Protein AF-M5BRN0-F1 (afdb_monomer)

Organism: Thanatephorus cucumeris (strain AG1-IB / isolate 7/3/14) (NCBI:txid1108050)

Foldseek 3Di:
DDDDPVDDDDDADQQDWDWDAPDAPPDPVHDQGAIEIEAHADQDLVDPNQKHKDKDKDDPVPDCCCVPPVQIWIKIKMWHWDQDPPRHIAIAIDIDTPDDNYDGSDFKYKYFYDPPDPHHYDHPPPDPWDWDWDADPVGTIIIITTHD

Solvent-accessible surface area (backbone atoms only — not comparable to full-atom values): 8895 Å² total; per-residue (Å²): 136,79,84,57,91,92,56,79,91,82,86,78,58,59,20,34,68,47,79,42,63,62,80,52,84,84,43,97,82,40,64,72,63,47,43,38,36,42,37,36,65,35,97,44,67,92,42,84,16,15,44,32,73,44,79,49,77,46,63,86,90,77,71,61,47,45,82,78,69,62,35,27,22,32,33,42,39,36,41,35,50,39,88,38,75,94,84,39,58,25,36,32,44,52,75,42,78,78,39,73,70,32,87,67,85,49,56,51,45,28,37,33,65,52,93,93,59,83,60,52,76,41,65,54,90,89,62,83,69,56,71,48,78,52,67,48,98,87,64,48,69,27,47,28,42,46,65,134

Secondary structure (DSSP, 8-state):
-PPPTT-------TTEEEEEEPPPSSSTTSS---EEEEEE--S-TTSTTSEEEEEEEE--SSSSHHHHH---EEEEEEEEEEE-GGG-EEEEEEEEEEEE-S--S-SEEEEEPPTT--PPEEPPTT----EEEEE-TTS-EEEEEE--

InterPro domains:
  IPR013780 Glycosyl hydrolase, all-beta [G3DSA:2.60.40.1180] (14-112)

Structure (mmCIF, N/CA/C/O backbone):
data_AF-M5BRN0-F1
#
_entry.id   AF-M5BRN0-F1
#
loop_
_atom_site.group_PDB
_atom_site.id
_atom_site.type_symbol
_atom_site.label_atom_id
_atom_site.label_alt_id
_atom_site.label_comp_id
_atom_site.label_asym_id
_atom_site.label_entity_id
_atom_site.label_seq_id
_atom_site.pdbx_PDB_ins_code
_atom_site.Cartn_x
_atom_site.Cartn_y
_atom_site.Cartn_z
_atom_site.occupancy
_atom_site.B_iso_or_equiv
_atom_site.auth_seq_id
_atom_site.auth_comp_id
_atom_site.auth_asym_id
_atom_site.auth_atom_id
_atom_site.pdbx_PDB_model_num
ATOM 1 N N . MET A 1 1 ? -7.736 -26.766 20.075 1.00 57.69 1 MET A N 1
ATOM 2 C CA . MET A 1 1 ? -7.808 -26.821 18.598 1.00 57.69 1 MET A CA 1
ATOM 3 C C . MET A 1 1 ? -6.402 -27.022 18.070 1.00 57.69 1 MET A C 1
ATOM 5 O O . MET A 1 1 ? -5.519 -26.277 18.470 1.00 57.69 1 MET A O 1
ATOM 9 N N . THR A 1 2 ? -6.181 -28.035 17.240 1.00 75.81 2 THR A N 1
ATOM 10 C CA . THR A 1 2 ? -4.911 -28.256 16.533 1.00 75.81 2 THR A CA 1
ATOM 11 C C . THR A 1 2 ? -4.750 -27.236 15.406 1.00 75.81 2 THR A C 1
ATOM 13 O O . THR A 1 2 ? -5.736 -26.827 14.790 1.00 75.81 2 THR A O 1
ATOM 16 N N . ALA A 1 3 ? -3.517 -26.795 15.146 1.00 76.50 3 ALA A N 1
ATOM 17 C CA . ALA A 1 3 ? -3.233 -25.931 14.004 1.00 76.50 3 ALA A CA 1
ATOM 18 C C . ALA A 1 3 ? -3.596 -26.681 12.706 1.00 76.50 3 ALA A C 1
ATOM 20 O O . ALA A 1 3 ? -3.167 -27.824 12.536 1.00 76.50 3 ALA A O 1
ATOM 21 N N . PRO A 1 4 ? -4.413 -26.102 11.811 1.00 84.19 4 PRO A N 1
ATOM 22 C CA . PRO A 1 4 ? -4.829 -26.811 10.613 1.00 84.19 4 PRO A CA 1
ATOM 23 C C . PRO A 1 4 ? -3.675 -26.903 9.619 1.00 84.19 4 PRO A C 1
ATOM 25 O O . PRO A 1 4 ? -3.014 -25.910 9.331 1.00 84.19 4 PRO A O 1
ATOM 28 N N . LEU A 1 5 ? -3.488 -28.099 9.058 1.00 87.62 5 LEU A N 1
ATOM 29 C CA . LEU A 1 5 ? -2.412 -28.417 8.111 1.00 87.62 5 LEU A CA 1
ATOM 30 C C . LEU A 1 5 ? -2.500 -27.628 6.793 1.00 87.62 5 LEU A C 1
ATOM 32 O O . LEU A 1 5 ? -1.536 -27.582 6.040 1.00 87.62 5 LEU A O 1
ATOM 36 N N . SER A 1 6 ? -3.646 -27.003 6.511 1.00 91.94 6 SER A N 1
ATOM 37 C CA . SER A 1 6 ? -3.884 -26.212 5.302 1.00 91.94 6 SER A CA 1
ATOM 38 C C . SER A 1 6 ? -3.341 -24.780 5.372 1.00 91.94 6 SER A C 1
ATOM 40 O O . SER A 1 6 ? -3.494 -24.036 4.405 1.00 91.94 6 SER A O 1
ATOM 42 N N . ARG A 1 7 ? -2.768 -24.349 6.505 1.00 85.44 7 ARG A N 1
ATOM 43 C CA . ARG A 1 7 ? -2.195 -23.004 6.651 1.00 85.44 7 ARG A CA 1
ATOM 44 C C . ARG A 1 7 ? -0.969 -23.001 7.546 1.00 85.44 7 ARG A C 1
ATOM 46 O O . ARG A 1 7 ? -0.946 -23.634 8.599 1.00 85.44 7 ARG A O 1
ATOM 53 N N . THR A 1 8 ? 0.000 -22.183 7.168 1.00 88.62 8 THR A N 1
ATOM 54 C CA . THR A 1 8 ? 1.148 -21.866 8.014 1.00 88.62 8 THR A CA 1
ATOM 55 C C . TH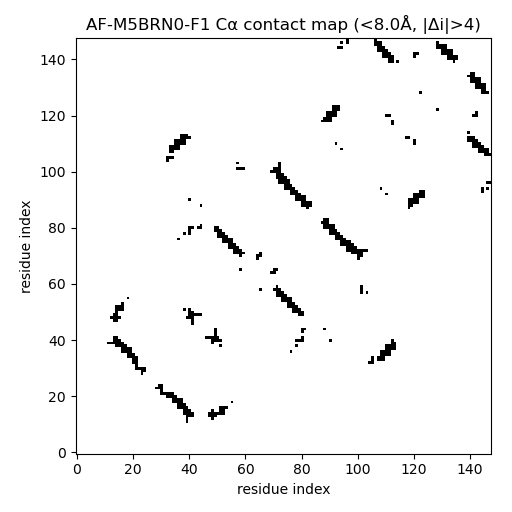R A 1 8 ? 0.816 -20.629 8.849 1.00 88.62 8 THR A C 1
ATOM 57 O O . THR A 1 8 ? 0.401 -19.618 8.281 1.00 88.62 8 THR A O 1
ATOM 60 N N . PRO A 1 9 ? 0.968 -20.663 10.185 1.00 88.44 9 PRO A N 1
ATOM 61 C CA . PRO A 1 9 ? 0.851 -19.461 11.002 1.00 88.44 9 PRO A CA 1
ATOM 62 C C . PRO A 1 9 ? 1.847 -18.393 10.537 1.00 88.44 9 PRO A C 1
ATOM 64 O O . PRO A 1 9 ? 3.034 -18.666 10.382 1.00 88.44 9 PRO A O 1
ATOM 67 N N . THR A 1 10 ? 1.374 -17.174 10.302 1.00 90.31 10 THR A N 1
ATOM 68 C CA . THR A 1 10 ? 2.209 -16.030 9.913 1.00 90.31 10 THR A CA 1
ATOM 69 C C . THR A 1 10 ? 1.724 -14.805 10.667 1.00 90.31 10 THR A C 1
ATOM 71 O O . THR A 1 10 ? 0.520 -14.597 10.811 1.00 90.31 10 THR A O 1
ATOM 74 N N . LEU A 1 11 ? 2.666 -14.020 11.183 1.00 91.62 11 LEU A N 1
ATOM 75 C CA . LEU A 1 11 ? 2.391 -12.814 11.952 1.00 91.62 11 LEU A CA 1
ATOM 76 C C . LEU A 1 11 ? 2.926 -11.607 11.190 1.00 91.62 11 LEU A C 1
ATOM 78 O O . LEU A 1 11 ? 4.026 -11.652 10.642 1.00 91.62 11 LEU A O 1
ATOM 82 N N . VAL A 1 12 ? 2.157 -10.524 11.195 1.00 92.31 12 VAL A N 1
ATOM 83 C CA . VAL A 1 12 ? 2.590 -9.221 10.690 1.00 92.31 12 VAL A CA 1
ATOM 84 C C . VAL A 1 12 ? 2.798 -8.311 11.889 1.00 92.31 12 VAL A C 1
ATOM 86 O O . VAL A 1 12 ? 1.972 -8.278 12.802 1.00 92.31 12 VAL A O 1
ATOM 89 N N . ARG A 1 13 ? 3.919 -7.589 11.913 1.00 92.50 13 ARG A N 1
ATOM 90 C CA . ARG A 1 13 ? 4.190 -6.609 12.970 1.00 92.50 13 ARG A CA 1
ATOM 91 C C . ARG A 1 13 ? 3.161 -5.472 12.930 1.00 92.50 13 ARG A C 1
ATOM 93 O O . ARG A 1 13 ? 2.750 -5.056 11.847 1.00 92.50 13 ARG A O 1
ATOM 100 N N . ALA A 1 14 ? 2.817 -4.915 14.091 1.00 92.62 14 ALA A N 1
ATOM 101 C CA . ALA A 1 14 ? 2.119 -3.630 14.150 1.00 92.62 14 ALA A CA 1
ATOM 102 C C . ALA A 1 14 ? 2.966 -2.545 13.458 1.00 92.62 14 ALA A C 1
ATOM 104 O O . ALA A 1 14 ? 4.197 -2.577 13.544 1.00 92.62 14 ALA A O 1
ATOM 105 N N . GLY A 1 15 ? 2.332 -1.620 12.738 1.00 95.38 15 GLY A N 1
ATOM 106 C CA . GLY A 1 15 ? 3.052 -0.689 11.856 1.00 95.38 15 GLY A CA 1
ATOM 107 C C . GLY A 1 15 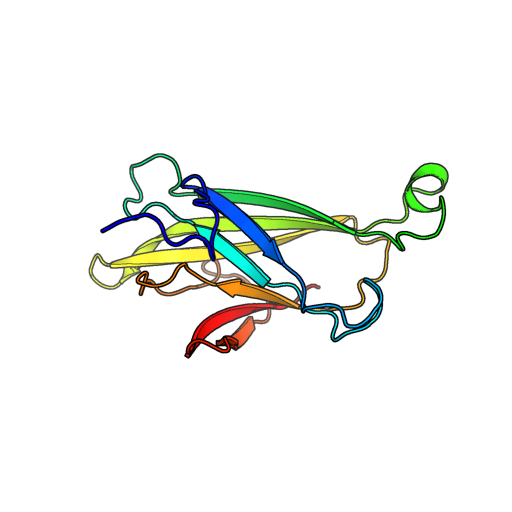? 3.384 -1.278 10.477 1.00 95.38 15 GLY A C 1
ATOM 108 O O . GLY A 1 15 ? 3.999 -0.617 9.646 1.00 95.38 15 GLY A O 1
ATOM 109 N N . GLY A 1 16 ? 3.048 -2.550 10.235 1.00 96.50 16 GLY A N 1
ATOM 110 C CA . GLY A 1 16 ? 3.366 -3.247 8.994 1.00 96.50 16 GLY A CA 1
ATOM 111 C C . GLY A 1 16 ? 2.504 -2.797 7.817 1.00 96.50 16 GLY A C 1
ATOM 112 O O . GLY A 1 16 ? 1.333 -2.460 7.983 1.00 96.50 16 GLY A O 1
ATOM 113 N N . ILE A 1 17 ? 3.083 -2.851 6.619 1.00 98.12 17 ILE A N 1
ATOM 114 C CA . ILE A 1 17 ? 2.384 -2.693 5.344 1.00 98.12 17 ILE A CA 1
ATOM 115 C C . ILE A 1 17 ? 2.801 -3.863 4.454 1.00 98.12 17 ILE A C 1
ATOM 117 O O . ILE A 1 17 ? 3.992 -4.154 4.338 1.00 98.12 17 ILE A O 1
ATOM 121 N N . LEU A 1 18 ? 1.827 -4.537 3.847 1.00 97.12 18 LEU A N 1
ATOM 122 C CA . LEU A 1 18 ? 2.036 -5.551 2.819 1.00 97.12 18 LEU A CA 1
ATOM 123 C C . LEU A 1 18 ? 1.376 -5.070 1.532 1.00 97.12 18 LEU A C 1
ATOM 125 O O . LEU A 1 18 ? 0.156 -4.928 1.478 1.00 97.12 18 LEU A O 1
ATOM 129 N N . VAL A 1 19 ? 2.180 -4.816 0.505 1.00 96.56 19 VAL A N 1
ATOM 130 C CA . VAL A 1 19 ? 1.680 -4.428 -0.814 1.00 96.56 19 VAL A CA 1
ATOM 131 C C . VAL A 1 19 ? 1.544 -5.681 -1.665 1.00 96.56 19 VAL A C 1
ATOM 133 O O . VAL A 1 19 ? 2.526 -6.381 -1.898 1.00 96.56 19 VAL A O 1
ATOM 136 N N . LEU A 1 20 ? 0.322 -5.976 -2.096 1.00 93.31 20 LEU A N 1
ATOM 137 C CA . LEU A 1 20 ? -0.009 -7.151 -2.894 1.00 93.31 20 LEU A CA 1
ATOM 138 C C . LEU A 1 20 ? -0.598 -6.734 -4.242 1.00 93.31 20 LEU A C 1
ATOM 140 O O . LEU A 1 20 ? -1.275 -5.709 -4.356 1.00 93.31 20 LEU A O 1
ATOM 144 N N . SER A 1 21 ? -0.352 -7.553 -5.257 1.00 88.50 21 SER A N 1
ATOM 145 C CA . SER A 1 21 ? -1.002 -7.476 -6.562 1.00 88.50 21 SER A CA 1
ATOM 146 C C . SER A 1 21 ? -2.133 -8.499 -6.670 1.00 88.50 21 SER A C 1
ATOM 148 O O . SER A 1 21 ? -2.299 -9.376 -5.816 1.00 88.50 21 SER A O 1
ATOM 150 N N . ASN A 1 22 ? -2.919 -8.393 -7.741 1.00 81.50 22 ASN A N 1
ATOM 151 C CA . ASN A 1 22 ? -3.846 -9.454 -8.114 1.00 81.50 22 ASN A CA 1
ATOM 152 C C . ASN A 1 22 ? -3.091 -10.762 -8.383 1.00 81.50 22 ASN A C 1
ATOM 154 O O . ASN A 1 22 ? -1.920 -10.758 -8.768 1.00 81.50 22 ASN A O 1
ATOM 158 N N . LYS A 1 23 ? -3.786 -11.888 -8.192 1.00 80.12 23 LYS A N 1
ATOM 159 C CA . LYS A 1 23 ? -3.239 -13.203 -8.530 1.00 80.12 23 LYS A CA 1
ATOM 160 C C . LYS A 1 23 ? -2.915 -13.248 -10.019 1.00 80.12 23 LYS A C 1
ATOM 162 O O . LYS A 1 23 ? -3.780 -12.989 -10.851 1.00 80.12 23 LYS A O 1
ATOM 167 N N . CYS A 1 24 ? -1.685 -13.626 -10.318 1.00 76.38 24 CYS A N 1
ATOM 168 C CA . CYS A 1 24 ? -1.233 -13.886 -11.672 1.00 76.38 24 CYS A CA 1
ATOM 169 C C . CYS A 1 24 ? -1.786 -15.229 -12.158 1.00 76.38 24 CYS A C 1
ATOM 171 O O . CYS A 1 24 ? -1.857 -16.181 -11.375 1.00 76.38 24 CYS A O 1
ATOM 173 N N . ALA A 1 25 ? -2.158 -15.309 -13.436 1.00 75.19 25 ALA A N 1
ATOM 174 C CA . ALA A 1 25 ? -2.544 -16.577 -14.056 1.00 75.19 25 ALA A CA 1
ATOM 175 C C . ALA A 1 25 ? -1.307 -17.414 -14.417 1.00 75.19 25 ALA A C 1
ATOM 177 O O . ALA A 1 25 ? -1.209 -18.569 -14.007 1.00 75.19 25 ALA A O 1
ATOM 178 N N . GLU A 1 26 ? -0.350 -16.811 -15.128 1.00 77.44 26 GLU A N 1
ATOM 179 C CA . GLU A 1 26 ? 0.878 -17.479 -15.578 1.00 77.44 26 GLU A CA 1
ATOM 180 C C . GLU A 1 26 ? 2.129 -16.675 -15.206 1.00 77.44 26 GLU A C 1
ATOM 182 O O . GLU A 1 26 ? 3.041 -17.213 -14.577 1.00 77.44 26 GLU A O 1
ATOM 187 N N . THR A 1 27 ? 2.161 -15.376 -15.518 1.00 73.12 27 THR A N 1
ATOM 188 C CA . THR A 1 27 ? 3.288 -14.486 -15.205 1.00 73.12 27 THR A CA 1
ATOM 189 C C . THR A 1 27 ? 2.858 -13.247 -14.422 1.00 73.12 27 THR A C 1
ATOM 191 O O . THR A 1 27 ? 1.688 -12.875 -14.398 1.00 73.12 27 THR A O 1
ATOM 194 N N . VAL A 1 28 ? 3.826 -12.553 -13.813 1.00 68.00 28 VAL A N 1
ATOM 195 C CA . VAL A 1 28 ? 3.600 -11.273 -13.107 1.00 68.00 28 VAL A CA 1
ATOM 196 C C . VAL A 1 28 ? 3.058 -10.153 -14.001 1.00 68.00 28 VAL A C 1
ATOM 198 O O . VAL A 1 28 ? 2.586 -9.140 -13.491 1.00 68.00 28 VAL A O 1
ATOM 201 N N . TYR A 1 29 ? 3.105 -10.346 -15.320 1.00 68.69 29 TYR A N 1
ATOM 202 C CA . TYR A 1 29 ? 2.566 -9.427 -16.318 1.00 68.69 29 TYR A CA 1
ATOM 203 C C . TYR A 1 29 ? 1.128 -9.772 -16.727 1.00 68.69 29 TYR A C 1
ATOM 205 O O . TYR A 1 29 ? 0.489 -8.978 -17.414 1.00 68.69 29 TYR A O 1
ATOM 213 N N . ASP A 1 30 ? 0.609 -10.921 -16.286 1.00 64.94 30 ASP A N 1
ATOM 214 C CA . ASP A 1 30 ? -0.715 -11.411 -16.653 1.00 64.94 30 ASP A CA 1
ATOM 215 C C . ASP A 1 30 ? -1.709 -11.114 -15.527 1.00 64.94 30 ASP A C 1
ATOM 217 O O . ASP A 1 30 ? -1.746 -11.794 -14.498 1.00 64.94 30 ASP A O 1
ATOM 221 N N . GLY A 1 31 ? -2.526 -10.077 -15.715 1.00 61.59 31 GLY A N 1
ATOM 222 C CA . GLY A 1 31 ? -3.604 -9.709 -14.798 1.00 61.59 31 GLY A CA 1
ATOM 223 C C . GLY A 1 31 ? -3.917 -8.216 -14.809 1.00 61.59 31 GLY A C 1
ATOM 224 O O . GLY A 1 31 ? -3.195 -7.412 -15.394 1.00 61.59 31 GLY A O 1
ATOM 225 N N . GLU A 1 32 ? -5.001 -7.828 -14.136 1.00 70.25 32 GLU A N 1
ATOM 226 C CA . GLU A 1 32 ? -5.251 -6.414 -13.855 1.00 70.25 32 GLU A CA 1
ATOM 227 C C . GLU A 1 32 ? -4.129 -5.864 -12.974 1.00 70.25 32 GLU A C 1
ATOM 229 O O . GLU A 1 32 ? -3.891 -6.356 -11.863 1.00 70.25 32 GLU A O 1
ATOM 234 N N . ALA A 1 33 ? -3.478 -4.807 -13.450 1.00 81.75 33 ALA A N 1
ATOM 235 C CA . ALA A 1 33 ? -2.486 -4.060 -12.703 1.00 81.75 33 ALA A CA 1
ATOM 236 C C . ALA A 1 33 ? -3.175 -3.317 -11.546 1.00 81.75 33 ALA A C 1
ATOM 238 O O . ALA A 1 33 ? -3.635 -2.190 -11.669 1.00 81.75 33 ALA A O 1
ATOM 239 N N . THR A 1 34 ? -3.307 -3.990 -10.407 1.00 87.75 34 THR A N 1
ATOM 240 C CA . THR A 1 34 ? -3.782 -3.396 -9.154 1.00 87.75 34 THR A CA 1
ATOM 241 C C . THR A 1 34 ? -2.701 -3.547 -8.094 1.00 87.75 34 THR A C 1
ATOM 243 O O . THR A 1 34 ? -1.968 -4.542 -8.070 1.00 87.75 34 THR A O 1
ATOM 246 N N . ARG A 1 35 ? -2.617 -2.565 -7.194 1.00 95.00 35 ARG A N 1
ATOM 247 C CA . ARG A 1 35 ? -1.851 -2.654 -5.951 1.00 95.00 35 ARG A CA 1
ATOM 248 C C . ARG A 1 35 ? -2.769 -2.411 -4.763 1.00 95.00 35 ARG A C 1
ATOM 250 O O . ARG A 1 35 ? -3.496 -1.416 -4.722 1.00 95.00 35 ARG A O 1
ATOM 257 N N . VAL A 1 36 ? -2.729 -3.331 -3.806 1.00 96.94 36 VAL A N 1
ATOM 258 C CA . VAL A 1 36 ? -3.461 -3.249 -2.543 1.00 96.94 36 VAL A CA 1
ATOM 259 C C . VAL A 1 36 ? -2.458 -3.259 -1.393 1.00 96.94 36 VAL A C 1
ATOM 261 O O . VAL A 1 36 ? -1.767 -4.247 -1.163 1.00 96.94 36 VAL A O 1
ATOM 264 N N . ALA A 1 37 ? -2.377 -2.153 -0.665 1.00 98.19 37 ALA A N 1
ATOM 265 C CA . ALA A 1 37 ? -1.633 -1.999 0.570 1.00 98.19 37 ALA A CA 1
ATOM 266 C C . ALA A 1 37 ? -2.489 -2.451 1.761 1.00 98.19 37 ALA A C 1
ATOM 268 O O . ALA A 1 37 ? -3.355 -1.729 2.261 1.00 98.19 37 ALA A O 1
ATOM 269 N N . HIS A 1 38 ? -2.224 -3.665 2.231 1.00 98.12 38 HIS A N 1
ATOM 270 C CA . HIS A 1 38 ? -2.725 -4.158 3.505 1.00 98.12 38 HIS A CA 1
ATOM 271 C C . HIS A 1 38 ? -1.919 -3.510 4.624 1.00 98.12 38 HIS A C 1
ATOM 273 O O . HIS A 1 38 ? -0.734 -3.803 4.786 1.00 98.12 38 HIS A O 1
ATOM 279 N N . ILE A 1 39 ? -2.549 -2.628 5.390 1.00 98.06 39 ILE A N 1
ATOM 280 C CA . ILE A 1 39 ? -1.895 -1.906 6.483 1.00 98.0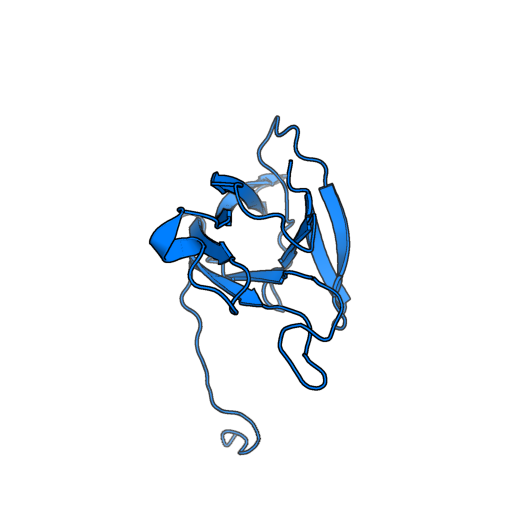6 39 ILE A CA 1
ATOM 281 C C . ILE A 1 39 ? -2.305 -2.502 7.826 1.00 98.06 39 ILE A C 1
ATOM 283 O O . ILE A 1 39 ? -3.445 -2.921 7.990 1.00 98.06 39 ILE A O 1
ATOM 287 N N . PHE A 1 40 ? -1.386 -2.535 8.791 1.00 96.88 40 PHE A N 1
ATOM 288 C CA . PHE A 1 40 ? -1.591 -3.145 10.110 1.00 96.88 40 PHE A CA 1
ATOM 289 C C . PHE A 1 40 ? -1.330 -2.131 11.239 1.00 96.88 40 PHE A C 1
ATOM 291 O O . PHE A 1 40 ? -0.357 -2.272 11.990 1.00 96.88 40 PHE A O 1
ATOM 298 N N . PRO A 1 41 ? -2.165 -1.080 11.355 1.00 95.75 41 PRO A N 1
ATOM 299 C CA . PRO A 1 41 ? -2.046 -0.091 12.417 1.00 95.75 41 PRO A CA 1
ATOM 300 C C . PRO A 1 41 ? -2.311 -0.704 13.790 1.00 95.75 41 PRO A C 1
ATOM 302 O O . PRO A 1 41 ? -3.281 -1.440 13.977 1.00 95.75 41 PRO A O 1
ATOM 305 N N . SER A 1 42 ? -1.505 -0.330 14.784 1.00 91.31 42 SER A N 1
ATOM 306 C CA . SER A 1 42 ? -1.820 -0.612 16.186 1.00 91.31 42 SER A CA 1
ATOM 307 C C . SER A 1 42 ? -3.194 -0.038 16.541 1.00 91.31 42 SER A C 1
ATOM 309 O O . SER A 1 42 ? -3.578 1.024 16.050 1.00 91.31 42 SER A O 1
ATOM 311 N N . LEU A 1 43 ? -3.942 -0.727 17.404 1.00 82.00 43 LEU A N 1
ATOM 312 C CA . LEU A 1 43 ? -5.241 -0.262 17.910 1.00 82.00 43 LEU A CA 1
ATOM 313 C C . LEU A 1 43 ? -5.111 0.927 18.876 1.00 82.00 43 LEU A C 1
ATOM 315 O O . LEU A 1 43 ? -6.116 1.521 19.251 1.00 82.00 43 LEU A O 1
ATOM 319 N N . ASN A 1 44 ? -3.891 1.254 19.308 1.00 76.81 44 ASN A N 1
ATOM 320 C CA . ASN A 1 44 ? -3.618 2.384 20.183 1.00 76.81 44 ASN A CA 1
ATOM 321 C C . ASN A 1 44 ? -2.623 3.350 19.519 1.00 76.81 44 ASN A C 1
ATOM 323 O O . ASN A 1 44 ? -1.485 2.971 19.231 1.00 76.81 44 ASN A O 1
ATOM 327 N N . SER A 1 45 ? -3.044 4.604 19.331 1.00 75.12 45 SER A N 1
ATOM 328 C CA . SER A 1 45 ? -2.239 5.702 18.784 1.00 75.12 45 SER A CA 1
ATOM 329 C C . SER A 1 45 ? -1.006 6.056 19.620 1.00 75.12 45 SER A C 1
ATOM 331 O O . SER A 1 45 ? -0.088 6.679 19.105 1.00 75.12 45 SER A O 1
ATOM 333 N N . GLU A 1 46 ? -0.963 5.663 20.893 1.00 76.19 46 GLU A N 1
ATOM 334 C CA . GLU A 1 46 ? 0.147 5.935 21.819 1.00 76.19 46 GLU A CA 1
ATOM 335 C C . GLU A 1 46 ? 1.177 4.795 21.878 1.00 76.19 46 GLU A C 1
ATOM 337 O O . GLU A 1 46 ? 2.070 4.788 22.723 1.00 76.19 46 GLU A O 1
ATOM 342 N N . THR A 1 47 ? 1.050 3.794 21.004 1.00 75.56 47 THR A N 1
ATOM 343 C CA . THR A 1 47 ? 1.929 2.618 20.991 1.00 75.56 47 THR A CA 1
ATOM 344 C C . THR A 1 47 ? 2.689 2.487 19.680 1.00 75.56 47 THR A C 1
ATOM 346 O O . THR A 1 47 ? 2.267 2.989 18.637 1.00 75.56 47 THR A O 1
ATOM 349 N N . ASN A 1 48 ? 3.805 1.754 19.720 1.00 76.69 48 ASN A N 1
ATOM 350 C CA . ASN A 1 48 ? 4.547 1.389 18.516 1.00 76.69 48 ASN A CA 1
ATOM 351 C C . ASN A 1 48 ? 3.615 0.732 17.483 1.00 76.69 48 ASN A C 1
ATOM 353 O O . ASN A 1 48 ? 2.843 -0.172 17.807 1.00 76.69 48 ASN A O 1
ATOM 357 N N . GLY A 1 49 ? 3.712 1.185 16.232 1.00 83.25 49 GLY A N 1
ATOM 358 C CA . GLY A 1 49 ? 2.850 0.738 15.136 1.00 83.25 49 GLY A CA 1
ATOM 359 C C . GLY A 1 49 ? 1.601 1.594 14.913 1.00 83.25 49 GLY A C 1
ATOM 360 O O . GLY A 1 49 ? 0.758 1.216 14.101 1.00 83.25 49 GLY A O 1
ATOM 361 N N . ALA A 1 50 ? 1.475 2.736 15.598 1.00 91.56 50 ALA A N 1
ATOM 362 C CA . ALA A 1 50 ? 0.514 3.783 15.247 1.00 91.56 50 ALA A CA 1
ATOM 363 C C . ALA A 1 50 ? 0.816 4.437 13.885 1.00 91.56 50 ALA A C 1
ATOM 365 O O . ALA A 1 50 ? -0.057 5.063 13.301 1.00 91.56 50 ALA A O 1
ATOM 366 N N . GLU A 1 51 ? 2.017 4.262 13.346 1.00 95.25 51 GLU A N 1
ATOM 367 C CA . GLU A 1 51 ? 2.403 4.692 12.005 1.00 95.25 51 GLU A CA 1
ATOM 368 C C . GLU A 1 51 ? 3.155 3.575 11.277 1.00 95.25 51 GLU A C 1
ATOM 370 O O . GLU A 1 51 ? 3.675 2.640 11.900 1.00 95.25 51 GLU A O 1
ATOM 375 N N . GLY A 1 52 ? 3.204 3.674 9.953 1.00 96.56 52 GLY A N 1
ATOM 376 C CA . GLY A 1 52 ? 3.954 2.765 9.098 1.00 96.56 52 GLY A CA 1
ATOM 377 C C . GLY A 1 52 ? 4.279 3.406 7.756 1.00 96.56 52 GLY A C 1
ATOM 378 O O . GLY A 1 52 ? 3.498 4.206 7.245 1.00 96.56 52 GLY A O 1
ATOM 379 N N . SER A 1 53 ? 5.426 3.038 7.186 1.00 97.56 53 SER A N 1
ATOM 380 C CA . SER A 1 53 ? 5.845 3.428 5.836 1.00 97.56 53 SER A CA 1
ATOM 381 C C . SER A 1 53 ? 6.427 2.221 5.096 1.00 97.56 53 SER A C 1
ATOM 383 O O . SER A 1 53 ? 7.025 1.328 5.710 1.00 97.56 53 SER A O 1
ATOM 385 N N . PHE A 1 54 ? 6.218 2.179 3.783 1.00 98.31 54 PHE A N 1
ATOM 386 C CA . PHE A 1 54 ? 6.727 1.162 2.876 1.00 98.31 54 PHE A CA 1
ATOM 387 C C . PHE A 1 54 ? 7.116 1.793 1.542 1.00 98.31 54 PHE A C 1
ATOM 389 O O . PHE A 1 54 ? 6.311 2.480 0.913 1.00 98.31 54 PHE A O 1
ATOM 396 N N . LYS A 1 55 ? 8.341 1.511 1.097 1.00 98.25 55 LYS A N 1
ATOM 397 C CA . LYS A 1 55 ? 8.843 1.919 -0.214 1.00 98.25 55 LYS A CA 1
ATOM 398 C C . LYS A 1 55 ? 8.550 0.832 -1.238 1.00 98.25 55 LYS A C 1
ATOM 400 O O . LYS A 1 55 ? 9.080 -0.272 -1.129 1.00 98.25 55 LYS A O 1
ATOM 405 N N . LEU A 1 56 ? 7.702 1.149 -2.208 1.00 97.25 56 LEU A N 1
ATOM 406 C CA . LEU A 1 56 ? 7.437 0.307 -3.367 1.00 97.25 56 LEU A CA 1
ATOM 407 C C . LEU A 1 56 ? 8.302 0.793 -4.528 1.00 97.25 56 LEU A C 1
ATOM 409 O O . LEU A 1 56 ? 8.182 1.944 -4.933 1.00 97.25 56 LEU A O 1
ATOM 413 N N . VAL A 1 57 ? 9.154 -0.085 -5.045 1.00 96.69 57 VAL A N 1
ATOM 414 C CA . VAL A 1 57 ? 10.005 0.179 -6.209 1.00 96.69 57 VAL A CA 1
ATOM 415 C C . VAL A 1 57 ? 9.517 -0.693 -7.356 1.00 96.69 57 VAL A C 1
ATOM 417 O O . VAL A 1 57 ? 9.357 -1.899 -7.177 1.00 96.69 57 VAL A O 1
ATOM 420 N N . GLU A 1 58 ? 9.263 -0.079 -8.506 1.00 94.81 58 GLU A N 1
ATOM 421 C CA . GLU A 1 58 ? 8.753 -0.738 -9.708 1.00 94.81 58 GLU A CA 1
ATOM 422 C C . GLU A 1 58 ? 9.618 -0.349 -10.912 1.00 94.81 58 GLU A C 1
ATOM 424 O O . GLU A 1 58 ? 9.903 0.830 -11.139 1.00 94.81 58 GLU A O 1
ATOM 429 N N . ASP A 1 59 ? 10.005 -1.349 -11.693 1.00 94.44 59 ASP A N 1
ATOM 430 C CA . ASP A 1 59 ? 10.659 -1.227 -12.992 1.00 94.44 59 ASP A CA 1
ATOM 431 C C . ASP A 1 59 ? 9.980 -2.188 -13.989 1.00 94.44 59 ASP A C 1
ATOM 433 O O . ASP A 1 59 ? 8.879 -2.694 -13.742 1.00 94.44 59 ASP A O 1
ATOM 437 N N . ASP A 1 60 ? 10.587 -2.422 -15.150 1.00 91.00 60 ASP A N 1
ATOM 438 C CA . ASP A 1 60 ? 10.018 -3.338 -16.141 1.00 91.00 60 ASP A CA 1
ATOM 439 C C . ASP A 1 60 ? 10.201 -4.831 -15.788 1.00 91.00 60 ASP A C 1
ATOM 441 O O . ASP A 1 60 ? 9.547 -5.695 -16.388 1.00 91.00 60 ASP A O 1
ATOM 445 N N . GLY A 1 61 ? 11.069 -5.152 -14.821 1.00 89.81 61 GLY A N 1
ATOM 446 C CA . GLY A 1 61 ? 11.466 -6.502 -14.425 1.00 89.81 61 GLY A CA 1
ATOM 447 C C . GLY A 1 61 ? 12.117 -7.342 -15.533 1.00 89.81 61 GLY A C 1
ATOM 448 O O . GLY A 1 61 ? 12.208 -8.562 -15.391 1.00 89.81 61 GLY A O 1
ATOM 449 N N . LYS A 1 62 ? 12.515 -6.735 -16.659 1.00 90.31 62 LYS A N 1
ATOM 450 C CA . LYS A 1 62 ? 12.974 -7.431 -17.878 1.00 90.31 62 LYS A CA 1
ATOM 451 C C . LYS A 1 62 ? 14.323 -6.940 -18.375 1.00 90.31 62 LYS A C 1
ATOM 453 O O . LYS A 1 62 ? 15.059 -7.728 -18.969 1.00 90.31 62 LYS A O 1
ATOM 458 N N . THR A 1 63 ? 14.627 -5.660 -18.201 1.00 92.62 63 THR A N 1
ATOM 459 C CA . THR A 1 63 ? 15.831 -5.033 -18.746 1.00 92.62 63 THR A CA 1
ATOM 460 C C . THR A 1 63 ? 16.727 -4.478 -17.639 1.00 92.62 63 THR A C 1
ATOM 462 O O . THR A 1 63 ? 16.387 -4.497 -16.459 1.00 92.62 63 THR A O 1
ATOM 465 N N . ASN A 1 64 ? 17.902 -3.974 -18.024 1.00 93.69 64 ASN A N 1
ATOM 466 C CA . ASN A 1 64 ? 18.831 -3.308 -17.110 1.00 93.69 64 ASN A CA 1
ATOM 467 C C . ASN A 1 64 ? 18.603 -1.788 -17.026 1.00 93.69 64 ASN A C 1
ATOM 469 O O . ASN A 1 64 ? 19.455 -1.082 -16.488 1.00 93.69 64 ASN A O 1
ATOM 473 N N . GLU A 1 65 ? 17.501 -1.246 -17.558 1.00 94.75 65 GLU A N 1
ATOM 474 C CA . GLU A 1 65 ? 17.307 0.210 -17.611 1.00 94.75 65 GLU A CA 1
ATOM 475 C C . GLU A 1 65 ? 17.271 0.869 -16.226 1.00 94.75 65 GLU A C 1
ATOM 477 O O . GLU A 1 65 ? 17.777 1.983 -16.071 1.00 94.75 65 GLU A O 1
ATOM 482 N N . HIS A 1 66 ? 16.782 0.171 -15.198 1.00 92.75 66 HIS A N 1
ATOM 483 C CA . HIS A 1 66 ? 16.907 0.619 -13.810 1.00 92.75 66 HIS A CA 1
ATOM 484 C C . HIS A 1 66 ? 18.379 0.850 -13.417 1.00 92.75 66 HIS A C 1
ATOM 486 O O . HIS A 1 66 ? 18.726 1.924 -12.928 1.00 92.75 66 HIS A O 1
ATOM 492 N N . ALA A 1 67 ? 19.261 -0.121 -13.672 1.00 92.00 67 ALA A N 1
ATOM 493 C CA . ALA A 1 67 ? 20.663 -0.057 -13.258 1.00 92.00 67 ALA A CA 1
ATOM 494 C C . ALA A 1 67 ? 21.507 0.888 -14.129 1.00 92.00 67 ALA A C 1
ATOM 496 O O . ALA A 1 67 ? 22.389 1.577 -13.621 1.00 92.00 67 ALA A O 1
ATOM 497 N N . GLU A 1 68 ? 21.255 0.916 -15.438 1.00 94.81 68 GLU A N 1
ATOM 498 C CA . GLU A 1 68 ? 22.068 1.669 -16.400 1.00 94.81 68 GLU A CA 1
ATOM 499 C C . GLU A 1 68 ? 21.603 3.118 -16.565 1.00 94.81 68 GLU A C 1
ATOM 501 O O . GLU A 1 68 ? 22.417 4.007 -16.814 1.00 94.81 68 GLU A O 1
ATOM 506 N N . LYS A 1 69 ? 20.293 3.359 -16.451 1.00 94.00 69 LYS A N 1
ATOM 507 C CA . LYS A 1 69 ? 19.665 4.646 -16.774 1.00 94.00 69 LYS A CA 1
ATOM 508 C C . LYS A 1 69 ? 18.849 5.233 -15.620 1.00 94.00 69 LYS A C 1
ATOM 510 O O . LYS A 1 69 ? 18.359 6.350 -15.755 1.00 94.00 69 LYS A O 1
ATOM 515 N N . GLY A 1 70 ? 18.688 4.516 -14.504 1.00 94.19 70 GLY A N 1
ATOM 516 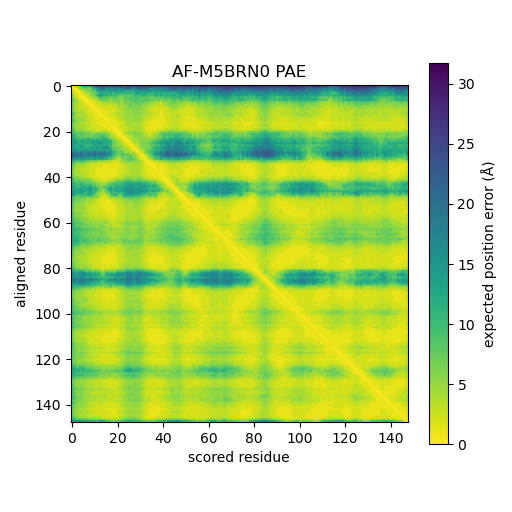C CA . GLY A 1 70 ? 17.862 4.973 -13.383 1.00 94.19 70 GLY A CA 1
ATOM 517 C C . GLY A 1 70 ? 16.367 5.022 -13.714 1.00 94.19 70 GLY A C 1
ATOM 518 O O . GLY A 1 70 ? 15.647 5.859 -13.169 1.00 94.19 70 GLY A O 1
ATOM 519 N N . VAL A 1 71 ? 15.898 4.168 -14.630 1.00 96.56 71 VAL A N 1
ATOM 520 C CA . VAL A 1 71 ? 14.481 4.102 -15.026 1.00 96.56 71 VAL A CA 1
ATOM 521 C C . VAL A 1 71 ? 13.728 3.205 -14.049 1.00 96.56 71 VAL A C 1
ATOM 523 O O . VAL A 1 71 ? 13.805 1.984 -14.136 1.00 96.56 71 VAL A O 1
ATOM 526 N N . PHE A 1 72 ? 13.033 3.820 -13.094 1.00 97.06 72 PHE A N 1
ATOM 527 C CA . PHE A 1 72 ? 12.172 3.147 -12.123 1.00 97.06 72 PHE A CA 1
ATOM 528 C C . PHE A 1 72 ? 11.199 4.147 -11.503 1.00 97.06 72 PHE A C 1
ATOM 530 O O . PHE A 1 72 ? 11.382 5.362 -11.585 1.00 97.06 72 PHE A O 1
ATOM 537 N N . THR A 1 73 ? 10.183 3.627 -10.835 1.00 97.44 73 THR A N 1
ATOM 538 C CA . THR A 1 73 ? 9.268 4.420 -10.025 1.00 97.44 73 THR A CA 1
ATOM 539 C C . THR A 1 73 ? 9.365 3.973 -8.581 1.00 97.44 73 THR A C 1
ATOM 541 O O . THR A 1 73 ? 9.279 2.784 -8.283 1.00 97.44 73 THR A O 1
ATOM 544 N N . GLU A 1 74 ? 9.582 4.926 -7.678 1.00 98.12 74 GLU A N 1
ATOM 545 C CA . GLU A 1 74 ? 9.595 4.698 -6.235 1.00 98.12 74 GLU A CA 1
ATOM 546 C C . GLU A 1 74 ? 8.428 5.448 -5.605 1.00 98.12 74 GLU A C 1
ATOM 548 O O . GLU A 1 74 ? 8.319 6.670 -5.714 1.00 98.12 74 GLU A O 1
ATOM 553 N N . LEU A 1 75 ? 7.571 4.702 -4.915 1.00 98.19 75 LEU A N 1
ATOM 554 C CA . LEU A 1 75 ? 6.459 5.224 -4.141 1.00 98.19 75 LEU A CA 1
ATOM 555 C C . LEU A 1 75 ? 6.731 5.018 -2.651 1.00 98.19 75 LEU A C 1
ATOM 557 O O . LEU A 1 75 ? 7.127 3.932 -2.235 1.00 98.19 75 LEU A O 1
ATOM 561 N N . GLU A 1 76 ? 6.442 6.018 -1.827 1.00 98.38 76 GLU A N 1
ATOM 562 C CA . GLU A 1 76 ? 6.322 5.855 -0.380 1.00 98.38 76 GLU A CA 1
ATOM 563 C C . GLU A 1 76 ? 4.844 5.764 0.002 1.00 98.38 76 G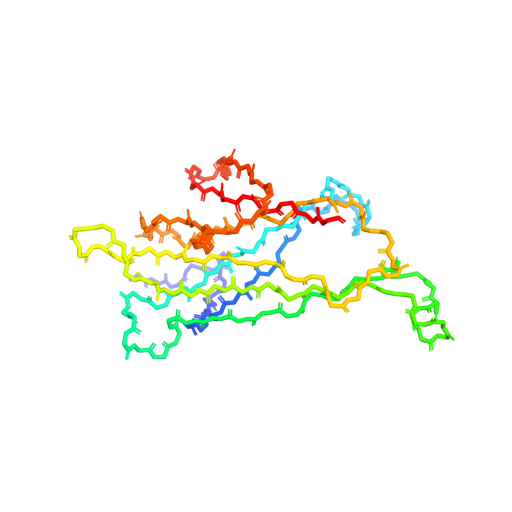LU A C 1
ATOM 565 O O . GLU A 1 76 ? 4.103 6.741 -0.095 1.00 98.38 76 GLU A O 1
ATOM 570 N N . LEU A 1 77 ? 4.418 4.586 0.449 1.00 98.44 77 LEU A N 1
ATOM 571 C CA . LEU A 1 77 ? 3.090 4.346 0.993 1.00 98.44 77 LEU A CA 1
ATOM 572 C C . LEU A 1 77 ? 3.173 4.480 2.505 1.00 98.44 77 LEU A C 1
ATOM 574 O O . LEU A 1 77 ? 4.030 3.856 3.128 1.00 98.44 77 LEU A O 1
ATOM 578 N N . SER A 1 78 ? 2.268 5.239 3.110 1.00 98.19 78 SER A N 1
ATOM 579 C CA . SER A 1 78 ? 2.297 5.451 4.554 1.00 98.19 78 SER A CA 1
ATOM 580 C C . SER A 1 78 ? 0.912 5.462 5.172 1.00 98.19 78 SER A C 1
ATOM 582 O O . SER A 1 78 ? -0.096 5.700 4.501 1.00 98.19 78 SER A O 1
ATOM 584 N N . PHE A 1 79 ? 0.873 5.190 6.473 1.00 97.88 79 PHE A N 1
ATOM 585 C CA . PHE A 1 79 ? -0.299 5.429 7.291 1.00 97.88 79 PHE A CA 1
ATOM 586 C C . PHE A 1 79 ? 0.075 5.997 8.657 1.00 97.88 79 PHE A C 1
ATOM 588 O O . PHE A 1 79 ? 1.170 5.762 9.170 1.00 97.88 79 PHE A O 1
ATOM 595 N N . GLN A 1 80 ? -0.890 6.669 9.276 1.00 95.50 80 GLN A N 1
ATOM 596 C CA . GLN A 1 80 ? -0.823 7.134 10.651 1.00 95.50 80 GLN A CA 1
ATOM 597 C C . GLN A 1 80 ? -2.201 7.032 11.311 1.00 95.50 80 GLN A C 1
ATOM 599 O O . GLN A 1 80 ? -3.217 7.448 10.754 1.00 95.50 80 GLN A O 1
ATOM 604 N N . VAL A 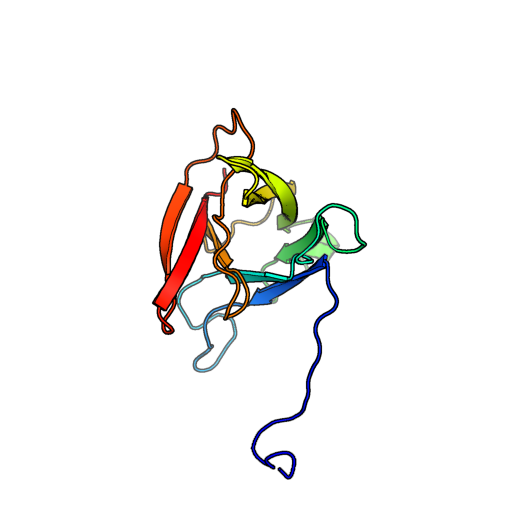1 81 ? -2.242 6.488 12.522 1.00 93.88 81 VAL A N 1
ATOM 605 C CA . VAL A 1 81 ? -3.423 6.478 13.381 1.00 93.88 81 VAL A CA 1
ATOM 606 C C . VAL A 1 81 ? -3.574 7.872 13.975 1.00 93.88 81 VAL A C 1
ATOM 608 O O . VAL A 1 81 ? -2.713 8.348 14.712 1.00 93.88 81 VAL A O 1
ATOM 611 N N . GLY A 1 82 ? -4.672 8.535 13.636 1.00 83.62 82 GLY A N 1
ATOM 612 C CA . GLY A 1 82 ? -4.997 9.874 14.102 1.00 83.62 82 GLY A CA 1
ATOM 613 C C . GLY A 1 82 ? -6.243 9.894 14.977 1.00 83.62 82 GLY A C 1
ATOM 614 O O . GLY A 1 82 ? -7.031 8.946 15.017 1.00 83.62 82 GLY A O 1
ATOM 615 N N . LEU A 1 83 ? -6.456 11.028 15.642 1.00 77.19 83 LEU A N 1
ATOM 616 C CA . LEU A 1 83 ? -7.726 11.311 16.299 1.00 77.19 83 LEU A CA 1
ATOM 617 C C . LEU A 1 83 ? -8.809 11.517 15.227 1.00 77.19 83 LEU A C 1
ATOM 619 O O . LEU A 1 83 ? -8.671 12.327 14.304 1.00 77.19 83 LEU A O 1
ATOM 623 N N . GLY A 1 84 ? -9.867 10.727 15.325 1.00 70.06 84 GLY A N 1
ATOM 624 C CA . GLY A 1 84 ? -11.093 10.850 14.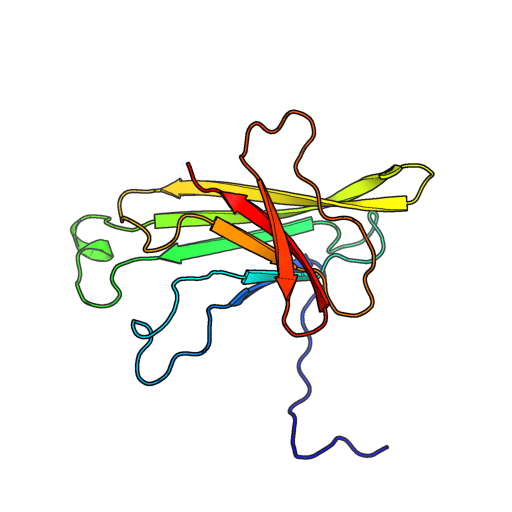553 1.00 70.06 84 GLY A CA 1
ATOM 625 C C . GLY A 1 84 ? -12.192 11.549 15.350 1.00 70.06 84 GLY A C 1
ATOM 626 O O . GLY A 1 84 ? -11.976 12.126 16.419 1.00 70.06 84 GLY A O 1
ATOM 627 N N . GLU A 1 85 ? -13.409 11.516 14.818 1.00 72.06 85 GLU A N 1
ATOM 628 C CA . GLU A 1 85 ? -14.550 12.163 15.462 1.00 72.06 85 GLU A CA 1
ATOM 629 C C . GLU A 1 85 ? -15.019 11.409 16.714 1.00 72.06 85 GLU A C 1
ATOM 631 O O . GLU A 1 85 ? -15.084 10.177 16.743 1.00 72.06 85 GLU A O 1
ATOM 636 N N . ARG A 1 86 ? -15.458 12.167 17.729 1.00 72.25 86 ARG A N 1
ATOM 637 C CA . ARG A 1 86 ? -16.078 11.638 18.961 1.00 72.25 86 ARG A CA 1
ATOM 638 C C . ARG A 1 86 ? -15.182 10.649 19.723 1.00 72.25 86 ARG A C 1
ATOM 640 O O . ARG A 1 86 ? -15.679 9.686 20.296 1.00 72.25 86 ARG A O 1
ATOM 647 N N . GLY A 1 87 ? -13.867 10.875 19.707 1.00 70.62 87 GLY A N 1
ATOM 648 C CA . GLY A 1 87 ? -12.894 10.030 20.409 1.00 70.62 87 GLY A CA 1
ATOM 649 C C . GLY A 1 87 ? -12.604 8.690 19.727 1.00 70.62 87 GLY A C 1
ATOM 650 O O . GLY A 1 87 ? -11.872 7.880 20.288 1.00 70.62 87 GLY A O 1
ATOM 651 N N . ARG A 1 88 ? -13.145 8.446 18.524 1.00 80.81 88 ARG A N 1
ATOM 652 C CA . ARG A 1 88 ? -12.728 7.312 17.689 1.00 80.81 88 ARG A CA 1
ATOM 653 C C . ARG A 1 88 ? -11.385 7.620 17.042 1.00 80.81 88 ARG A C 1
ATOM 655 O O . ARG A 1 88 ? -11.082 8.779 16.788 1.00 80.81 88 ARG A O 1
ATOM 662 N N . GLN A 1 89 ? -10.588 6.595 16.770 1.00 88.44 89 GLN A N 1
ATOM 663 C CA . GLN A 1 89 ? -9.376 6.735 15.968 1.00 88.44 89 GLN A CA 1
ATOM 664 C C . GLN A 1 89 ? -9.701 6.494 14.496 1.00 88.44 89 GLN A C 1
ATOM 666 O O . GLN A 1 89 ? -10.444 5.572 14.165 1.00 88.44 89 GLN A O 1
ATOM 671 N N . ASP A 1 90 ? -9.101 7.297 13.628 1.00 92.12 90 ASP A N 1
ATOM 672 C CA . ASP A 1 90 ? -9.128 7.092 12.182 1.00 92.12 90 ASP A CA 1
ATOM 673 C C . ASP A 1 90 ? -7.722 6.732 11.700 1.00 92.12 90 ASP A C 1
ATOM 675 O O . ASP A 1 90 ? -6.728 7.042 12.360 1.00 92.12 90 ASP A O 1
ATOM 679 N N . VAL A 1 91 ? -7.627 6.130 10.520 1.00 95.56 91 VAL A N 1
ATOM 680 C CA . VAL A 1 91 ? -6.344 5.814 9.894 1.00 95.56 91 VAL A CA 1
ATOM 681 C C . VAL A 1 91 ? -6.165 6.708 8.675 1.00 95.56 91 VAL A C 1
ATOM 683 O O . VAL A 1 91 ? -6.897 6.612 7.690 1.00 95.56 91 VAL A O 1
ATOM 686 N N . VAL A 1 92 ? -5.203 7.618 8.773 1.00 95.94 92 VAL A N 1
ATOM 687 C CA . VAL A 1 92 ? -4.791 8.495 7.681 1.00 95.94 92 VAL A CA 1
ATOM 688 C C . VAL A 1 92 ? -3.815 7.730 6.801 1.00 95.94 92 VAL A C 1
ATOM 690 O O . VAL A 1 92 ? -2.875 7.149 7.329 1.00 95.94 92 VAL A O 1
ATOM 693 N N . VAL A 1 93 ? -4.020 7.734 5.488 1.00 98.00 93 VAL A N 1
ATOM 694 C CA . VAL A 1 93 ? -3.121 7.107 4.510 1.00 98.00 93 VAL A CA 1
ATOM 695 C C . VAL A 1 93 ? -2.624 8.124 3.492 1.00 98.00 93 VAL A C 1
ATOM 697 O O . VAL A 1 93 ? -3.319 9.099 3.189 1.00 98.00 93 VAL A O 1
ATOM 700 N N . ASP A 1 94 ? -1.428 7.887 2.960 1.00 97.62 94 ASP A N 1
ATOM 701 C CA . ASP A 1 94 ? -0.833 8.707 1.907 1.00 97.62 94 ASP A CA 1
ATOM 702 C C . ASP A 1 94 ? 0.062 7.878 0.972 1.00 97.62 94 ASP A C 1
ATOM 704 O O . ASP A 1 94 ? 0.552 6.806 1.339 1.00 97.62 94 ASP A O 1
ATOM 708 N N . VAL A 1 95 ? 0.274 8.397 -0.240 1.00 97.50 95 VAL A N 1
ATOM 709 C CA . VAL A 1 95 ? 1.196 7.848 -1.246 1.00 97.50 95 VAL A CA 1
ATOM 710 C C . VAL A 1 95 ? 2.008 8.984 -1.849 1.00 97.50 95 VAL A C 1
ATOM 712 O O . VAL A 1 95 ? 1.442 9.870 -2.486 1.00 97.50 95 VAL A O 1
ATOM 715 N N . LYS A 1 96 ? 3.329 8.955 -1.715 1.00 96.88 96 LYS A N 1
ATOM 716 C CA . LYS A 1 96 ? 4.218 9.939 -2.343 1.00 96.88 96 LYS A CA 1
ATOM 717 C C . LYS A 1 96 ? 4.989 9.300 -3.481 1.00 96.88 96 LYS A C 1
ATOM 719 O O . LYS A 1 96 ? 5.551 8.229 -3.302 1.00 96.88 96 LYS A O 1
ATOM 724 N N . GLU A 1 97 ? 5.050 9.975 -4.618 1.00 96.75 97 GLU A N 1
ATOM 725 C CA . GLU A 1 97 ? 5.962 9.621 -5.703 1.00 96.75 97 GLU A CA 1
ATOM 726 C C . GLU A 1 97 ? 7.325 10.249 -5.405 1.00 96.75 97 GLU A C 1
ATOM 728 O O . GLU A 1 97 ? 7.457 11.472 -5.373 1.00 96.75 97 GLU A O 1
ATOM 733 N N . LEU A 1 98 ? 8.320 9.413 -5.109 1.00 97.06 98 LEU A N 1
ATOM 734 C CA . LEU A 1 98 ? 9.697 9.838 -4.835 1.00 97.06 98 LEU A CA 1
ATOM 735 C C . LEU A 1 98 ? 10.534 9.875 -6.119 1.00 97.06 98 LEU A C 1
ATOM 737 O O . LEU A 1 98 ? 11.409 10.726 -6.268 1.00 97.06 98 LEU A O 1
ATOM 741 N N . ASN A 1 99 ? 10.236 8.964 -7.044 1.00 96.12 99 ASN A N 1
ATOM 742 C CA . ASN A 1 99 ? 10.747 8.925 -8.408 1.00 96.12 99 ASN A CA 1
ATOM 743 C C . ASN A 1 99 ? 9.643 8.376 -9.321 1.00 96.12 99 ASN A C 1
ATOM 745 O O . ASN A 1 99 ? 8.937 7.463 -8.902 1.00 96.12 99 ASN A O 1
ATOM 749 N N . ASN A 1 100 ? 9.498 8.903 -10.536 1.00 95.12 100 ASN A N 1
ATOM 750 C CA . ASN A 1 100 ? 8.448 8.516 -11.484 1.00 95.12 100 ASN A CA 1
ATOM 751 C C . ASN A 1 100 ? 8.948 8.411 -12.939 1.00 95.12 100 ASN A C 1
ATOM 753 O O . ASN A 1 100 ? 8.216 8.705 -13.885 1.00 95.12 100 ASN A O 1
ATOM 757 N N . THR A 1 101 ? 10.206 8.000 -13.142 1.00 95.50 101 THR A N 1
ATOM 758 C CA . THR A 1 101 ? 10.786 7.867 -14.491 1.00 95.50 101 THR A CA 1
ATOM 759 C C . THR A 1 101 ? 10.286 6.640 -15.255 1.00 95.50 101 THR A C 1
ATOM 761 O O . THR A 1 101 ? 10.409 6.603 -16.479 1.00 95.50 101 THR A O 1
ATOM 764 N N . TYR A 1 102 ? 9.690 5.656 -14.574 1.00 94.31 102 TYR A N 1
ATOM 765 C CA . TYR A 1 102 ? 9.049 4.494 -15.192 1.00 94.31 102 TYR A CA 1
ATOM 766 C C . TYR A 1 102 ? 7.517 4.619 -15.175 1.00 94.31 102 TYR A C 1
ATOM 768 O O . TYR A 1 102 ? 6.898 4.848 -14.136 1.00 94.31 102 TYR A O 1
ATOM 776 N N . SER A 1 103 ? 6.871 4.434 -16.326 1.00 93.75 103 SER A N 1
ATOM 777 C CA . SER A 1 103 ? 5.407 4.491 -16.409 1.00 93.75 103 SER A CA 1
ATOM 778 C C . SER A 1 103 ? 4.772 3.262 -15.762 1.00 93.75 103 SER A C 1
ATOM 780 O O . SER A 1 103 ? 4.918 2.144 -16.253 1.00 93.75 103 SER A O 1
ATOM 782 N N . LEU A 1 104 ? 4.038 3.476 -14.669 1.00 93.50 104 LEU A N 1
ATOM 783 C CA . LEU A 1 104 ? 3.338 2.402 -13.975 1.00 93.50 104 LEU A CA 1
ATOM 784 C C . LEU A 1 104 ? 2.138 1.904 -14.795 1.00 93.50 104 LEU A C 1
ATOM 786 O O . LEU A 1 104 ? 1.430 2.704 -15.408 1.00 93.50 104 LEU A O 1
ATOM 790 N N . PRO A 1 105 ? 1.831 0.596 -14.755 1.00 91.25 105 PRO A N 1
ATOM 791 C CA . PRO A 1 105 ? 0.655 0.040 -15.423 1.00 91.25 105 PRO A CA 1
ATOM 792 C C . PRO A 1 105 ? -0.656 0.297 -14.653 1.00 91.25 105 PRO A C 1
ATOM 794 O O . PRO A 1 105 ? -1.695 -0.253 -15.008 1.00 91.25 105 PRO A O 1
ATOM 797 N N . TYR A 1 106 ? -0.611 1.092 -13.582 1.00 92.81 106 TYR A N 1
ATOM 798 C CA . TYR A 1 106 ? -1.736 1.439 -12.721 1.00 92.81 106 TYR A CA 1
ATOM 799 C C . TYR A 1 106 ? -1.612 2.883 -12.242 1.00 92.81 106 TYR A C 1
ATOM 801 O O . TYR A 1 106 ? -0.511 3.411 -12.105 1.00 92.81 106 TYR A O 1
ATOM 809 N N . ASP A 1 107 ? -2.747 3.496 -11.928 1.00 95.12 107 ASP A N 1
ATOM 810 C CA . ASP A 1 107 ? -2.847 4.889 -11.489 1.00 95.12 107 ASP A CA 1
ATOM 811 C C . ASP A 1 107 ? -3.354 5.024 -10.046 1.00 95.12 107 ASP A C 1
ATOM 813 O O . ASP A 1 107 ? -3.543 6.137 -9.567 1.00 95.12 107 ASP A O 1
ATOM 817 N N . ILE A 1 108 ? -3.596 3.912 -9.340 1.00 96.94 108 ILE A N 1
ATOM 818 C CA . ILE A 1 108 ? -4.236 3.903 -8.020 1.00 96.94 108 ILE A CA 1
ATOM 819 C C . ILE A 1 108 ? -3.631 2.855 -7.079 1.00 96.94 108 ILE A C 1
ATOM 821 O O . ILE A 1 108 ? -3.441 1.692 -7.442 1.00 96.94 108 ILE A O 1
ATOM 825 N N . ILE A 1 109 ? -3.394 3.258 -5.828 1.00 98.00 109 ILE A N 1
ATOM 826 C CA . ILE A 1 109 ? -3.042 2.362 -4.720 1.00 98.00 109 ILE A CA 1
ATOM 827 C C . ILE A 1 109 ? -4.239 2.237 -3.781 1.00 98.00 109 ILE A C 1
ATOM 829 O O . ILE A 1 109 ? -4.733 3.239 -3.263 1.00 98.00 109 ILE A O 1
ATOM 833 N N . TRP A 1 110 ? -4.685 1.009 -3.524 1.00 98.06 110 TRP A N 1
ATOM 834 C CA . TRP A 1 110 ? -5.792 0.724 -2.609 1.00 98.06 110 TRP A CA 1
ATOM 835 C C . TRP A 1 110 ? -5.284 0.396 -1.211 1.00 98.06 110 TRP A C 1
ATOM 837 O O . TRP A 1 110 ? -4.481 -0.510 -1.054 1.00 98.06 110 TRP A O 1
ATOM 847 N N . PHE A 1 111 ? -5.790 1.064 -0.184 1.00 98.50 111 PHE A N 1
ATOM 848 C CA . PHE A 1 111 ? -5.491 0.764 1.213 1.00 98.50 111 PHE A CA 1
ATOM 849 C C . PHE A 1 111 ? -6.618 -0.042 1.845 1.00 98.50 111 PHE A C 1
ATOM 851 O O . PHE A 1 111 ? -7.796 0.237 1.609 1.00 98.50 111 PHE A O 1
ATOM 858 N N . ILE A 1 112 ? -6.255 -1.020 2.674 1.00 98.19 112 ILE A N 1
ATOM 859 C CA . ILE A 1 112 ? -7.206 -1.888 3.368 1.00 98.19 112 ILE A CA 1
ATOM 860 C C . ILE A 1 112 ? -6.715 -2.244 4.775 1.00 98.19 112 ILE A C 1
ATOM 862 O O . ILE A 1 112 ? -5.548 -2.581 4.978 1.00 98.19 112 ILE A O 1
ATOM 866 N N . LEU A 1 113 ? -7.629 -2.192 5.745 1.00 97.50 113 LEU A N 1
ATOM 867 C CA . LEU A 1 113 ? -7.389 -2.579 7.138 1.00 97.50 113 LEU A CA 1
ATOM 868 C C . LEU A 1 113 ? -7.543 -4.097 7.343 1.00 97.50 113 LEU A C 1
ATOM 870 O O . LEU A 1 113 ? -8.213 -4.766 6.540 1.00 97.50 113 LEU A O 1
ATOM 874 N N . PRO A 1 114 ? -6.938 -4.683 8.393 1.00 95.44 114 PRO A N 1
ATOM 875 C CA . PRO A 1 114 ? -7.095 -6.102 8.675 1.00 95.44 114 PRO A CA 1
ATOM 876 C C . PRO A 1 114 ? -8.555 -6.431 9.034 1.00 95.44 114 PRO A C 1
ATOM 878 O O . PRO A 1 114 ? -9.296 -5.565 9.502 1.00 95.44 114 PRO A O 1
ATOM 881 N N . PRO A 1 115 ? -9.001 -7.683 8.837 1.00 93.19 115 PRO A N 1
ATOM 882 C CA . PRO A 1 115 ? -10.321 -8.107 9.292 1.00 93.19 115 PRO A CA 1
ATOM 883 C C . PRO A 1 115 ? -10.527 -7.823 10.785 1.00 93.19 115 PRO A C 1
ATOM 885 O O . PRO A 1 115 ? -9.660 -8.130 11.602 1.00 93.19 115 PRO A O 1
ATOM 888 N N . GLY A 1 116 ? -11.688 -7.265 11.132 1.00 91.69 116 GLY A N 1
ATOM 889 C CA . GLY A 1 116 ? -12.040 -6.894 12.507 1.00 91.69 116 GLY A CA 1
ATOM 890 C C . GLY A 1 116 ? -11.653 -5.469 12.911 1.00 91.69 116 GLY A C 1
ATOM 891 O O . GLY A 1 116 ? -12.069 -5.031 13.977 1.00 91.69 116 GLY A O 1
ATOM 892 N N . ASP A 1 117 ? -10.914 -4.742 12.072 1.00 93.00 117 ASP A N 1
ATOM 893 C CA . ASP A 1 117 ? -10.646 -3.317 12.260 1.00 93.00 117 ASP A CA 1
ATOM 894 C C . ASP A 1 117 ? -11.656 -2.483 11.458 1.00 93.00 117 ASP A C 1
ATOM 896 O O . ASP A 1 117 ? -11.710 -2.552 10.228 1.00 93.00 117 ASP A O 1
ATOM 900 N N . ASP A 1 118 ? -12.499 -1.738 12.172 1.00 91.19 118 ASP A N 1
ATOM 901 C CA . ASP A 1 118 ? -13.621 -0.960 11.639 1.00 91.19 118 ASP A CA 1
ATOM 902 C C . ASP A 1 118 ? -13.327 0.546 11.551 1.00 91.19 118 ASP A C 1
ATOM 904 O O . ASP A 1 118 ? -14.220 1.346 11.243 1.00 91.19 118 ASP A O 1
ATOM 908 N N . ARG A 1 119 ? -12.073 0.946 11.796 1.00 93.31 119 ARG A N 1
ATOM 909 C CA . ARG A 1 119 ? -11.646 2.343 11.696 1.00 93.31 119 ARG A CA 1
ATOM 910 C C 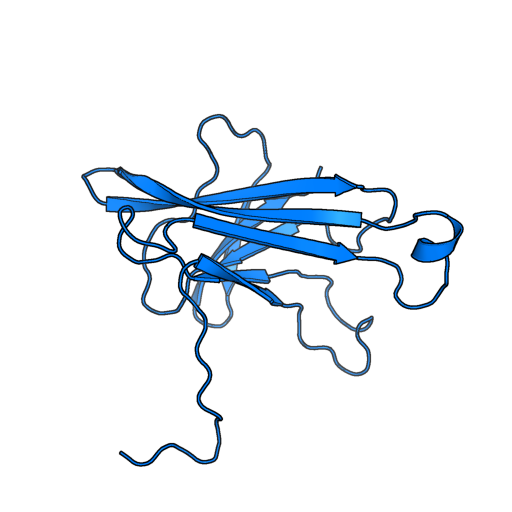. ARG A 1 119 ? -11.824 2.869 10.276 1.00 93.31 119 ARG A C 1
ATOM 912 O O . ARG A 1 119 ? -11.700 2.151 9.282 1.00 93.31 119 ARG A O 1
ATOM 919 N N . LYS A 1 120 ? -12.093 4.170 10.160 1.00 93.75 120 LYS A N 1
ATOM 920 C CA . LYS A 1 120 ? -12.239 4.818 8.857 1.00 93.75 120 LYS A CA 1
ATOM 921 C C . LYS A 1 120 ? -10.864 5.114 8.258 1.00 93.75 120 LYS A C 1
ATOM 923 O O . LYS A 1 120 ? -10.026 5.739 8.906 1.00 93.75 120 LYS A O 1
ATOM 928 N N . LEU A 1 121 ? -10.671 4.719 7.000 1.00 96.19 121 LEU A N 1
ATOM 929 C CA . LEU A 1 121 ? -9.555 5.186 6.179 1.00 96.19 121 LEU A CA 1
ATOM 930 C C . LEU A 1 121 ? -9.861 6.589 5.646 1.00 96.19 121 LEU A C 1
ATOM 932 O O . LEU A 1 121 ? -10.960 6.839 5.144 1.00 96.19 121 LEU A O 1
ATOM 936 N N . LYS A 1 122 ? -8.897 7.504 5.744 1.00 95.50 122 LYS A N 1
ATOM 937 C CA . LYS A 1 122 ? -9.007 8.871 5.214 1.00 95.50 122 LYS A CA 1
ATOM 938 C C . LYS A 1 122 ? -7.663 9.382 4.702 1.00 95.50 122 LYS A C 1
ATOM 940 O O . LYS A 1 122 ? -6.622 8.815 5.007 1.00 95.50 122 LYS A O 1
ATOM 945 N N . THR A 1 123 ? -7.678 10.473 3.950 1.00 95.12 123 THR A N 1
ATOM 946 C CA . THR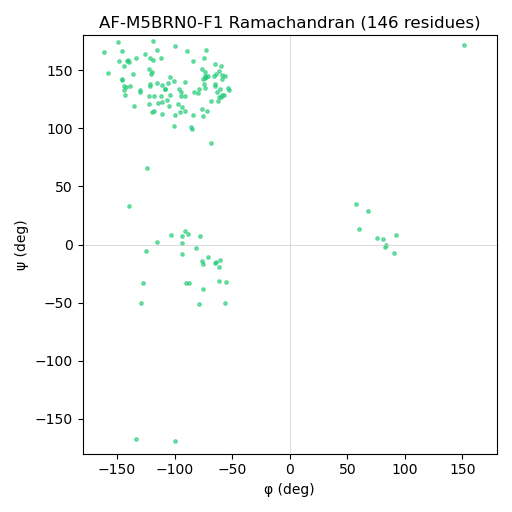 A 1 123 ? -6.467 11.230 3.610 1.00 95.12 123 THR A CA 1
ATOM 947 C C . THR A 1 123 ? -6.185 12.300 4.666 1.00 95.12 123 THR A C 1
ATOM 949 O O . THR A 1 123 ? -7.032 12.603 5.515 1.00 95.12 123 THR A O 1
ATOM 952 N N . ALA A 1 124 ? -4.979 12.875 4.636 1.00 89.62 124 ALA A N 1
ATOM 953 C CA . ALA A 1 124 ? -4.638 14.013 5.484 1.00 89.62 124 ALA A CA 1
ATOM 954 C C . ALA A 1 124 ? -5.578 15.202 5.212 1.00 89.62 124 ALA A C 1
ATOM 956 O O . ALA A 1 124 ? -6.005 15.432 4.077 1.00 89.62 124 ALA A O 1
ATOM 957 N N . ALA A 1 125 ? -5.889 15.978 6.253 1.00 85.19 125 ALA A N 1
ATOM 958 C CA . ALA A 1 125 ? -6.708 17.178 6.109 1.00 85.19 125 ALA A CA 1
ATOM 959 C C . ALA A 1 125 ? -6.048 18.157 5.120 1.00 85.19 125 ALA A C 1
ATOM 961 O O . ALA A 1 125 ? -4.867 18.467 5.248 1.00 85.19 125 ALA A O 1
ATOM 962 N N . GLY A 1 126 ? -6.810 18.625 4.127 1.00 84.62 126 GLY A N 1
ATOM 963 C CA . GLY A 1 126 ? -6.295 19.499 3.067 1.00 84.62 126 GLY A CA 1
ATOM 964 C C . GLY A 1 126 ? -5.551 18.780 1.934 1.00 84.62 126 GLY A C 1
ATOM 965 O O . GLY A 1 126 ? -5.046 19.451 1.039 1.00 84.62 126 GLY A O 1
ATOM 966 N N . SER A 1 127 ? -5.497 17.443 1.933 1.00 88.06 127 SER A N 1
ATOM 967 C CA . SER A 1 127 ? -4.967 16.685 0.796 1.00 88.06 127 SER A CA 1
ATOM 968 C C . SER A 1 127 ? -5.781 16.959 -0.472 1.00 88.06 127 SER A C 1
ATOM 970 O O . SER A 1 127 ? -7.012 16.925 -0.456 1.00 88.06 127 SER A O 1
ATOM 972 N N . THR A 1 128 ? -5.082 17.201 -1.580 1.00 91.75 128 THR A N 1
ATOM 973 C CA . THR A 1 128 ? -5.660 17.393 -2.918 1.00 91.75 128 THR A CA 1
ATOM 974 C C . THR A 1 128 ? -5.704 16.101 -3.733 1.00 91.75 128 THR A C 1
ATOM 976 O O . THR A 1 128 ? -6.136 16.120 -4.886 1.00 91.75 128 THR A O 1
ATOM 979 N N . LYS A 1 129 ? -5.259 14.972 -3.161 1.00 93.12 129 LYS A N 1
ATOM 980 C CA . LYS A 1 129 ? -5.255 13.687 -3.863 1.00 93.12 129 LYS A CA 1
ATOM 981 C C . LYS A 1 129 ? -6.674 13.265 -4.212 1.00 93.12 129 LYS A C 1
ATOM 983 O O . LYS A 1 129 ? -7.557 13.227 -3.355 1.00 93.12 129 LYS A O 1
ATOM 988 N N . LYS A 1 130 ? -6.868 12.879 -5.473 1.00 97.06 130 LYS A N 1
ATOM 989 C CA . LYS A 1 130 ? -8.094 12.218 -5.912 1.00 97.06 130 LYS A CA 1
ATOM 990 C C . LYS A 1 130 ? -8.196 10.867 -5.205 1.00 97.06 130 LYS A C 1
ATOM 992 O O . LYS A 1 130 ? -7.211 10.131 -5.112 1.00 97.06 130 LYS A O 1
ATOM 997 N N . THR A 1 131 ? -9.391 10.541 -4.731 1.00 97.69 131 THR A N 1
ATOM 998 C CA . THR A 1 131 ? -9.673 9.279 -4.044 1.00 97.69 131 THR A CA 1
ATOM 999 C C . THR A 1 131 ? -10.767 8.485 -4.749 1.00 97.69 131 THR A C 1
ATOM 1001 O O . THR A 1 131 ? -11.537 9.019 -5.551 1.00 97.69 131 THR A O 1
ATOM 1004 N N . ALA A 1 132 ? -10.827 7.189 -4.462 1.00 97.69 132 ALA A N 1
ATOM 1005 C CA . ALA A 1 132 ? -11.944 6.319 -4.808 1.00 97.69 132 ALA A CA 1
ATOM 1006 C C . ALA A 1 132 ? -12.229 5.347 -3.660 1.00 97.69 132 ALA A C 1
ATOM 1008 O O . ALA A 1 132 ? -11.355 5.056 -2.848 1.00 97.69 132 ALA A O 1
ATOM 1009 N N . GLU A 1 133 ? -13.442 4.808 -3.613 1.00 97.62 133 GLU A N 1
ATOM 1010 C CA . GLU A 1 133 ? -13.834 3.792 -2.640 1.00 97.62 133 GLU A CA 1
ATOM 1011 C C . GLU A 1 133 ? -14.299 2.535 -3.374 1.00 97.62 133 GLU A C 1
ATOM 1013 O O . GLU A 1 133 ? -15.012 2.618 -4.375 1.00 97.62 133 GLU A O 1
ATOM 1018 N N . LYS A 1 134 ? -13.900 1.359 -2.882 1.00 95.69 134 LYS A N 1
ATOM 1019 C CA . LYS A 1 134 ? -14.447 0.077 -3.345 1.00 95.69 134 LYS A CA 1
ATOM 1020 C C . LYS A 1 134 ? -14.451 -0.958 -2.223 1.00 95.69 134 LYS A C 1
ATOM 1022 O O . LYS A 1 134 ? -13.951 -0.713 -1.124 1.00 95.69 134 LYS A O 1
ATOM 1027 N N . LYS A 1 135 ? -15.037 -2.122 -2.491 1.00 95.94 135 LYS A N 1
ATOM 1028 C CA . LYS A 1 135 ? -15.068 -3.261 -1.568 1.00 95.94 135 LYS A CA 1
ATOM 1029 C C . LYS A 1 135 ? -14.102 -4.348 -2.031 1.00 95.94 135 LYS A C 1
ATOM 1031 O O . LYS A 1 135 ? -13.996 -4.596 -3.229 1.00 95.94 135 LYS A O 1
ATOM 1036 N N . ALA A 1 136 ? -13.384 -4.956 -1.092 1.00 92.62 136 ALA A N 1
ATOM 1037 C CA . ALA A 1 136 ? -12.625 -6.178 -1.350 1.00 92.62 136 ALA A CA 1
ATOM 1038 C C . ALA A 1 136 ? -13.579 -7.374 -1.510 1.00 92.62 136 ALA A C 1
ATOM 1040 O O . ALA A 1 136 ? -14.753 -7.276 -1.147 1.00 92.62 136 ALA A O 1
ATOM 1041 N N . GLU A 1 137 ? -13.077 -8.508 -2.008 1.00 89.81 137 GLU A N 1
ATOM 1042 C CA . GLU A 1 137 ? -13.867 -9.742 -2.181 1.00 89.81 137 GLU A CA 1
ATOM 1043 C C . GLU A 1 137 ? -14.538 -10.204 -0.877 1.00 89.81 137 GLU A C 1
ATOM 1045 O O . GLU A 1 137 ? -15.645 -10.732 -0.891 1.00 89.81 137 GLU A O 1
ATOM 1050 N N . ASP A 1 138 ? -13.892 -9.950 0.263 1.00 91.56 138 ASP A N 1
ATOM 1051 C CA . ASP A 1 138 ? -14.401 -10.274 1.598 1.00 91.56 138 ASP A CA 1
ATOM 1052 C C . ASP A 1 138 ? -15.276 -9.168 2.227 1.00 91.56 138 ASP A C 1
ATOM 1054 O O . ASP A 1 138 ? -15.630 -9.244 3.403 1.00 91.56 138 ASP A O 1
ATOM 1058 N N . GLY A 1 139 ? -15.637 -8.130 1.463 1.00 94.00 139 GLY A N 1
ATOM 1059 C CA . GLY A 1 139 ? -16.555 -7.066 1.881 1.00 94.00 139 GLY A CA 1
ATOM 1060 C C . GLY A 1 139 ? -15.930 -5.930 2.701 1.00 94.00 139 GLY A C 1
ATOM 1061 O O . GLY A 1 139 ? -16.627 -4.967 3.059 1.00 94.00 139 GLY A O 1
ATOM 1062 N N . ARG A 1 140 ? -14.623 -5.976 2.981 1.00 95.50 140 ARG A N 1
ATOM 1063 C CA . ARG A 1 140 ? -13.913 -4.864 3.633 1.00 95.50 140 ARG A CA 1
ATOM 1064 C C . ARG A 1 140 ? -13.878 -3.623 2.740 1.00 95.50 140 ARG A C 1
ATOM 1066 O O . ARG A 1 140 ? -13.819 -3.719 1.515 1.00 95.50 140 ARG A O 1
ATOM 1073 N N . ALA A 1 141 ? -13.952 -2.445 3.360 1.00 96.69 141 ALA A N 1
ATOM 1074 C CA . ALA A 1 141 ? -13.823 -1.175 2.650 1.00 96.69 141 ALA A CA 1
ATOM 1075 C C . ALA A 1 141 ? -12.363 -0.920 2.261 1.00 96.69 141 ALA A C 1
ATOM 1077 O O . ALA A 1 141 ? -11.460 -1.151 3.064 1.00 96.69 141 ALA A O 1
ATOM 1078 N N . MET A 1 142 ? -12.156 -0.420 1.046 1.00 97.75 142 MET A N 1
ATOM 1079 C CA . MET A 1 142 ? -10.860 0.031 0.559 1.00 97.75 142 MET A CA 1
ATOM 1080 C C . MET A 1 142 ? -10.937 1.495 0.149 1.00 97.75 142 MET A C 1
ATOM 1082 O O . MET A 1 142 ? -11.879 1.895 -0.539 1.00 97.75 142 MET A O 1
ATOM 1086 N N . LEU A 1 143 ? -9.918 2.259 0.538 1.00 98.44 143 LEU A N 1
ATOM 1087 C CA . LEU A 1 143 ? -9.711 3.632 0.090 1.00 98.44 143 LEU A CA 1
ATOM 1088 C C . LEU A 1 143 ? -8.568 3.649 -0.920 1.00 98.44 143 LEU A C 1
ATOM 1090 O O . LEU A 1 143 ? -7.447 3.269 -0.597 1.00 98.44 143 LEU A O 1
ATOM 1094 N N . GLY A 1 144 ? -8.855 4.072 -2.141 1.00 98.12 144 GLY A N 1
ATOM 1095 C CA . GLY A 1 144 ? -7.878 4.218 -3.204 1.00 98.12 144 GLY A CA 1
ATOM 1096 C C . GLY A 1 144 ? -7.378 5.651 -3.312 1.00 98.12 144 GLY A C 1
ATOM 1097 O O . GLY A 1 144 ? -8.185 6.580 -3.295 1.00 98.12 144 GLY A O 1
ATOM 1098 N N . LEU A 1 145 ? -6.064 5.826 -3.431 1.00 98.06 145 LEU A N 1
ATOM 1099 C CA . LEU A 1 145 ? -5.409 7.106 -3.703 1.00 98.06 145 LEU A CA 1
ATOM 1100 C C . LEU A 1 145 ? -4.820 7.055 -5.111 1.00 98.06 145 LEU A C 1
ATOM 1102 O O . LEU A 1 145 ? -4.012 6.169 -5.398 1.00 98.06 145 LEU A O 1
ATOM 1106 N N . TYR A 1 146 ? -5.226 7.994 -5.967 1.00 97.19 146 TYR A N 1
ATOM 1107 C CA . TYR A 1 146 ? -4.645 8.110 -7.301 1.00 97.19 146 TYR A CA 1
ATOM 1108 C C . TYR A 1 146 ? -3.227 8.692 -7.227 1.00 97.19 146 TYR A C 1
ATOM 1110 O O . TYR A 1 146 ? -2.936 9.569 -6.400 1.00 97.19 146 TYR A O 1
ATOM 1118 N N . LEU A 1 147 ? -2.366 8.176 -8.096 1.00 94.50 147 LEU A N 1
ATOM 1119 C CA . LEU A 1 147 ? -1.058 8.726 -8.430 1.00 94.50 147 LEU A CA 1
ATOM 1120 C C . LEU A 1 147 ? -1.241 9.961 -9.325 1.00 94.50 147 LEU A C 1
ATOM 1122 O O . LEU A 1 147 ? -2.333 10.186 -9.860 1.00 94.50 147 LEU A O 1
ATOM 1126 N N . THR A 1 148 ? -0.211 10.795 -9.394 1.00 85.06 148 THR A N 1
ATOM 1127 C CA . THR A 1 148 ? -0.264 12.136 -9.992 1.00 85.06 148 THR A CA 1
ATOM 1128 C C . THR A 1 148 ? 0.194 12.150 -11.443 1.00 85.06 148 THR A C 1
ATOM 1130 O O . THR A 1 148 ? 1.032 11.307 -11.821 1.00 85.06 148 THR A O 1
#

Sequence (148 aa):
MTAPLSRTPTLVRAGGILVLSNKCAETVYDGEATRVAHIFPSLNSETNGAEGSFKLVEDDGKTNEHAEKGVFTELELSFQVGLGERGRQDVVVDVKELNNTYSLPYDIIWFILPPGDDRKLKTAAGSTKKTAEKKAEDGRAMLGLYLT

Mean predicted aligned error: 5.19 Å

Radius of gyration: 16.92 Å; Cα contacts (8 Å, |Δi|>4): 300; chains: 1; bounding box: 39×48×41 Å

pLDDT: mean 90.49, std 8.92, range [57.69, 98.5]

Nearest PDB structures (foldseek):
  7t4r-assembly1_N  TM=5.016E-01  e=2.734E-01  Human betaherpesvirus 5
  7m30-assembly1_D  TM=4.507E-01  e=7.328E-01  Human betaherpesvirus 5
  5gz1-assembly1_A  TM=4.508E-01  e=3.588E+00  Ureibacillus thermosphaericus
  5fo9-assembly1_D  TM=4.640E-01  e=8.159E+00  Homo sapiens
  3nms-assembly1_A  TM=4.023E-01  e=8.159E+00  Homo sapiens